Protein AF-A0A858WUU5-F1 (afdb_monomer_lite)

Foldseek 3Di:
DVVVVVVVVVVVVVVPPPDQDKDWFWQWQDDDLVSCVVRQCVRQPPQGFPSDKDDDPDRGTMTTTGRDDPPVVVCVVCVQAHWGKFKDWFDPDLVSCVVVQCVSLPQWGFPSDKAGDPDTMIITTTTHRDDPPPDDD

pLDDT: mean 72.55, std 14.61, range [36.72, 94.81]

Sequence (137 aa):
MLMRAVILVLAMLALYTLPARAEWRPAGQVWNDAQARHTCPQVCGRVGWQGSWKLVEAGHSSVCLCKGRRHDNWLAANPRGPRICIETDPIRSRLEAQMICPGACGAGTWDGSWHRMGRDRATCGCSWRYPREFHPI

Secondary structure (DSSP, 8-state):
-HHHHHHHHHHHHHHH-----EEEEEEE---SHHHHHHHHHHHHGGG-EEEEEEESSTTT-EEEEEEPP-THHHHHH-TT--EEEEEESPP-SHHHHHHHHHHHTTTSEEEEEEEEETTTEEEEEEE-PPPTT----

Structure (mmCIF, N/CA/C/O backbone):
data_AF-A0A858WUU5-F1
#
_entry.id   AF-A0A858WUU5-F1
#
loop_
_atom_site.group_PDB
_atom_site.id
_atom_site.type_symbol
_atom_site.label_atom_id
_atom_site.label_alt_id
_atom_site.label_comp_id
_atom_site.label_asym_id
_atom_site.label_entity_id
_atom_site.label_seq_id
_atom_site.pdbx_PDB_ins_code
_atom_site.Cartn_x
_atom_site.Cart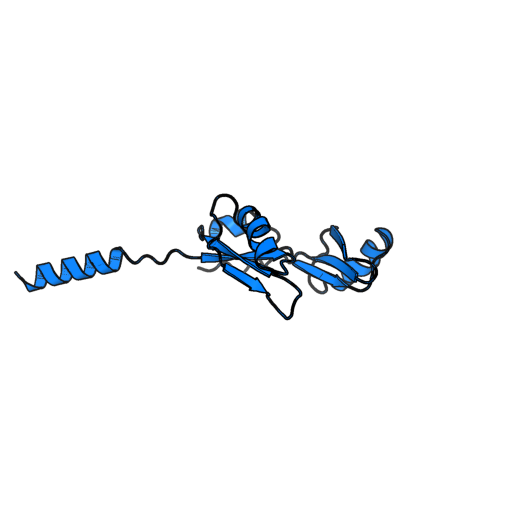n_y
_atom_site.Cartn_z
_atom_site.occupancy
_atom_site.B_iso_or_equiv
_atom_site.auth_seq_id
_atom_site.auth_comp_id
_atom_site.auth_asym_id
_atom_site.auth_atom_id
_atom_site.pdbx_PDB_model_num
ATOM 1 N N . MET A 1 1 ? -43.045 5.758 39.275 1.00 63.31 1 MET A N 1
ATOM 2 C CA . MET A 1 1 ? -41.713 5.159 39.540 1.00 63.31 1 MET A CA 1
ATOM 3 C C . MET A 1 1 ? -41.241 4.246 38.405 1.00 63.31 1 MET A C 1
ATOM 5 O O . MET A 1 1 ? -40.087 4.370 38.018 1.00 63.31 1 MET A O 1
ATOM 9 N N . LEU A 1 2 ? -42.122 3.436 37.797 1.00 67.19 2 LEU A N 1
ATOM 10 C CA . LEU A 1 2 ? -41.791 2.547 36.667 1.00 67.19 2 LEU A CA 1
ATOM 11 C C . LEU A 1 2 ? -41.132 3.251 35.460 1.00 67.19 2 LEU A C 1
ATOM 13 O O . LEU A 1 2 ? -40.092 2.812 34.984 1.00 67.19 2 LEU A O 1
ATOM 17 N N . MET A 1 3 ? -41.681 4.384 35.005 1.00 68.25 3 MET A N 1
ATOM 18 C CA . MET A 1 3 ? -41.154 5.114 33.836 1.00 68.25 3 MET A CA 1
ATOM 19 C C . MET A 1 3 ? -39.712 5.619 34.016 1.00 68.25 3 MET A C 1
ATOM 21 O O . MET A 1 3 ? -38.950 5.635 33.056 1.00 68.25 3 MET A O 1
ATOM 25 N N . ARG A 1 4 ? -39.302 5.979 35.242 1.00 75.56 4 ARG A N 1
ATOM 26 C CA . ARG A 1 4 ? -37.921 6.415 35.523 1.00 75.56 4 ARG A CA 1
ATOM 27 C C . ARG A 1 4 ? -36.925 5.256 35.432 1.00 75.56 4 ARG A C 1
ATOM 29 O O . ARG A 1 4 ? -35.830 5.447 34.919 1.00 75.56 4 ARG A O 1
ATOM 36 N N . ALA A 1 5 ? -37.316 4.063 35.879 1.00 76.06 5 ALA A N 1
ATOM 37 C CA . ALA A 1 5 ? -36.482 2.868 35.779 1.00 76.06 5 ALA A CA 1
ATOM 38 C C . ALA A 1 5 ? -36.300 2.421 34.318 1.00 76.06 5 ALA A C 1
ATOM 40 O O . ALA A 1 5 ? -35.188 2.095 33.915 1.00 76.06 5 ALA A O 1
ATOM 41 N N . VAL A 1 6 ? -37.359 2.491 33.502 1.00 82.44 6 VAL A N 1
ATOM 42 C CA . VAL A 1 6 ? -37.297 2.151 32.068 1.00 82.44 6 VAL A CA 1
ATOM 43 C C . VAL A 1 6 ? -36.346 3.082 31.310 1.00 82.44 6 VAL A C 1
ATOM 45 O O . VAL A 1 6 ? -35.517 2.610 30.537 1.00 82.44 6 VAL A O 1
ATOM 48 N N . ILE A 1 7 ? -36.404 4.392 31.571 1.00 84.31 7 ILE A N 1
ATOM 49 C CA . ILE A 1 7 ? -35.509 5.370 30.930 1.00 84.31 7 ILE A CA 1
ATOM 50 C C . ILE A 1 7 ? -34.042 5.114 31.306 1.00 84.31 7 ILE A C 1
ATOM 52 O O . ILE A 1 7 ? -33.174 5.168 30.440 1.00 84.31 7 ILE A O 1
ATOM 56 N N . LEU A 1 8 ? -33.759 4.781 32.570 1.00 84.38 8 LEU A N 1
ATOM 57 C CA . LEU A 1 8 ? -32.397 4.472 33.020 1.00 84.38 8 LEU A CA 1
ATOM 58 C C . LEU A 1 8 ? -31.853 3.182 32.392 1.00 84.38 8 LEU A C 1
ATOM 60 O O . LEU A 1 8 ? -30.689 3.143 31.997 1.00 84.38 8 LEU A O 1
ATOM 64 N N . VAL A 1 9 ? -32.688 2.150 32.244 1.00 86.12 9 VAL A N 1
ATOM 65 C CA . VAL A 1 9 ? -32.301 0.891 31.585 1.00 86.12 9 VAL A CA 1
ATOM 66 C C . VAL A 1 9 ? -32.025 1.108 30.095 1.00 86.12 9 VAL A C 1
ATOM 68 O O . VAL A 1 9 ? -31.012 0.627 29.590 1.00 86.12 9 VAL A O 1
ATOM 71 N N . LEU A 1 10 ? -32.866 1.881 29.400 1.00 82.31 10 LEU A N 1
ATOM 72 C CA . LEU A 1 10 ? -32.662 2.212 27.985 1.00 82.31 10 LEU A CA 1
ATOM 73 C C . LEU A 1 10 ? -31.414 3.079 27.764 1.00 82.31 10 LEU A C 1
ATOM 75 O O . LEU A 1 10 ? -30.654 2.828 26.831 1.00 82.31 10 LEU A O 1
ATOM 79 N N . ALA A 1 11 ? -31.161 4.054 28.642 1.00 80.44 11 ALA A N 1
ATOM 80 C CA . ALA A 1 11 ? -29.957 4.879 28.584 1.00 80.44 11 ALA A CA 1
ATOM 81 C C . ALA A 1 11 ? -28.687 4.046 28.812 1.00 80.44 11 ALA A C 1
ATOM 83 O O . ALA A 1 11 ? -27.722 4.184 28.063 1.00 80.44 11 ALA A O 1
ATOM 84 N N . MET A 1 12 ? -28.699 3.139 29.796 1.00 79.25 12 MET A N 1
ATOM 85 C CA . MET A 1 12 ? -27.581 2.227 30.040 1.00 79.25 12 MET A CA 1
ATOM 86 C C . MET A 1 12 ? -27.341 1.298 28.849 1.00 79.25 12 MET A C 1
ATOM 88 O O . MET A 1 12 ? -26.204 1.188 28.410 1.00 79.25 12 MET A O 1
ATOM 92 N N . LEU A 1 13 ? -28.384 0.701 28.263 1.00 73.88 13 LEU A N 1
ATOM 93 C CA . LEU A 1 13 ? -28.255 -0.142 27.066 1.00 73.88 13 LEU A CA 1
ATOM 94 C C . LEU A 1 13 ? -27.650 0.615 25.869 1.00 73.88 13 LEU A C 1
ATOM 96 O O . LEU A 1 13 ? -26.804 0.060 25.171 1.00 73.88 13 LEU A O 1
ATOM 100 N N . ALA A 1 1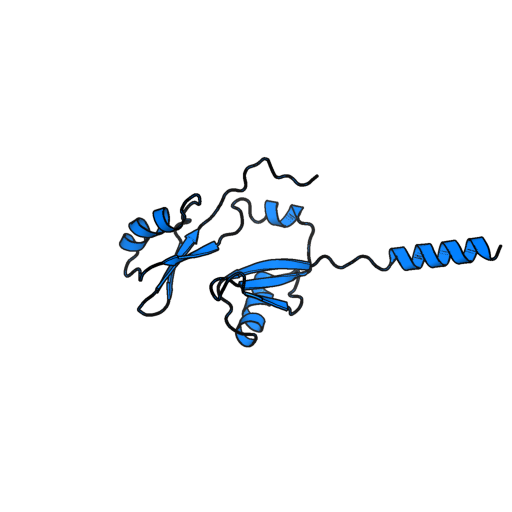4 ? -28.009 1.887 25.672 1.00 68.50 14 ALA A N 1
ATOM 101 C CA . ALA A 1 14 ? -27.443 2.728 24.613 1.00 68.50 14 ALA A CA 1
ATOM 102 C C . ALA A 1 14 ? -25.961 3.099 24.844 1.00 68.50 14 ALA A C 1
ATOM 104 O O . ALA A 1 14 ? -25.217 3.303 23.886 1.00 68.50 14 ALA A O 1
ATOM 105 N N . LEU A 1 15 ? -25.508 3.151 26.102 1.00 62.28 15 LEU A N 1
ATOM 106 C CA . LEU A 1 15 ? -24.109 3.418 26.469 1.00 62.28 15 LEU A CA 1
ATOM 107 C C . LEU A 1 15 ? -23.174 2.217 26.222 1.00 62.28 15 LEU A C 1
ATOM 109 O O . LEU A 1 15 ? -21.966 2.414 26.085 1.00 62.28 15 LEU A O 1
ATOM 113 N N . TYR A 1 16 ? -23.701 0.991 26.119 1.00 61.88 16 TYR A N 1
ATOM 114 C CA . TYR A 1 16 ? -22.893 -0.215 25.874 1.00 61.88 16 TYR A CA 1
ATOM 115 C C . TYR A 1 16 ? -22.586 -0.477 24.395 1.00 61.88 16 TYR A C 1
ATOM 117 O O . TYR A 1 16 ? -21.670 -1.240 24.087 1.00 61.88 16 TYR A O 1
ATOM 125 N N . THR A 1 17 ? -23.290 0.161 23.459 1.00 55.31 17 THR A N 1
ATOM 126 C CA . THR A 1 17 ? -23.087 -0.051 22.018 1.00 55.31 17 THR A CA 1
ATOM 127 C C . THR A 1 17 ? -22.147 0.990 21.417 1.00 55.31 17 THR A C 1
ATOM 129 O O . THR A 1 17 ? -22.479 1.641 20.428 1.00 55.31 17 THR A O 1
ATOM 132 N N . LEU A 1 18 ? -20.962 1.176 22.003 1.00 58.84 18 LEU A N 1
ATOM 133 C CA . LEU A 1 18 ? -19.908 1.946 21.343 1.00 58.84 18 LEU A CA 1
ATOM 134 C C . LEU A 1 18 ? -19.382 1.112 20.165 1.00 58.84 18 LEU A C 1
ATOM 136 O O . LEU A 1 18 ? -18.792 0.052 20.395 1.00 58.84 18 LEU A O 1
ATOM 140 N N . PRO A 1 19 ? -19.572 1.542 18.903 1.00 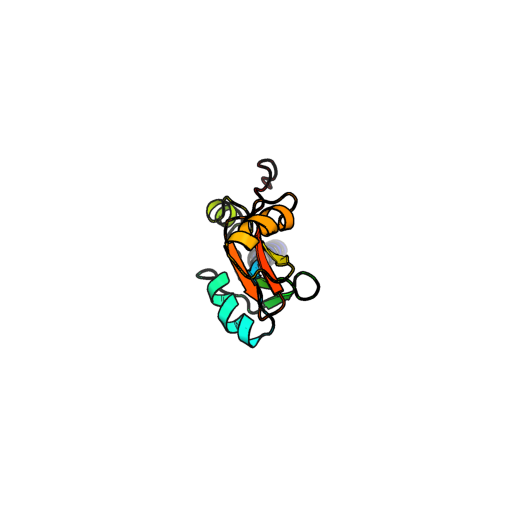55.91 19 PRO A N 1
ATOM 141 C CA . PRO A 1 19 ? -19.046 0.793 17.779 1.00 55.91 19 PRO A CA 1
ATOM 142 C C . PRO A 1 19 ? -17.521 0.815 17.867 1.00 55.91 19 PRO A C 1
ATOM 144 O O . PRO A 1 19 ? -16.897 1.881 17.896 1.00 55.91 19 PRO A O 1
ATOM 147 N N . ALA A 1 20 ? -16.908 -0.368 17.904 1.00 60.97 20 ALA A N 1
ATOM 148 C CA . ALA A 1 20 ? -15.475 -0.498 17.712 1.00 60.97 20 ALA A CA 1
ATOM 149 C C . ALA A 1 20 ? -15.144 0.081 16.332 1.00 60.97 20 ALA A C 1
ATOM 151 O O . ALA A 1 20 ? -15.440 -0.525 15.303 1.00 60.97 20 ALA A O 1
ATOM 152 N N . ARG A 1 21 ? -14.574 1.290 16.306 1.00 66.19 21 ARG A N 1
ATOM 153 C CA . ARG A 1 21 ? -14.164 1.928 15.056 1.00 66.19 21 ARG A CA 1
ATOM 154 C C . ARG A 1 21 ? -13.113 1.033 14.423 1.00 66.19 21 ARG A C 1
ATOM 156 O O . ARG A 1 21 ? -12.140 0.685 15.079 1.00 66.19 21 ARG A O 1
ATOM 163 N N . ALA A 1 22 ? -13.333 0.617 13.188 1.00 73.44 22 ALA A N 1
ATOM 164 C CA . ALA A 1 22 ? -12.371 -0.145 12.414 1.00 73.44 22 ALA A CA 1
ATOM 165 C C . ALA A 1 22 ? -11.840 0.751 11.294 1.00 73.44 22 ALA A C 1
ATOM 167 O O . ALA A 1 22 ? -12.575 1.578 10.756 1.00 73.44 22 ALA A O 1
ATOM 168 N N . GLU A 1 23 ? -10.555 0.624 10.984 1.00 79.88 23 GLU A N 1
ATOM 169 C CA . GLU A 1 23 ? -9.861 1.496 10.038 1.00 79.88 23 GLU A CA 1
ATOM 170 C C . GLU A 1 23 ? -9.231 0.656 8.928 1.00 79.88 23 GLU A C 1
ATOM 172 O O . GLU A 1 23 ? -8.538 -0.326 9.202 1.00 79.88 23 GLU A O 1
ATOM 177 N N . TRP A 1 24 ? -9.455 1.052 7.675 1.00 79.56 24 TRP A N 1
ATOM 178 C CA . TRP A 1 24 ? -8.791 0.450 6.524 1.00 79.56 24 TRP A CA 1
ATOM 179 C C . TRP A 1 24 ? -7.369 0.991 6.409 1.00 79.56 24 TRP A C 1
ATOM 181 O O . TRP A 1 24 ? -7.173 2.185 6.200 1.00 79.56 24 TRP A O 1
ATOM 191 N N . ARG A 1 25 ? -6.376 0.108 6.525 1.00 79.94 25 ARG A N 1
ATOM 192 C CA . ARG A 1 25 ? -4.960 0.455 6.378 1.00 79.94 25 ARG A CA 1
ATOM 193 C C . ARG A 1 25 ? -4.383 -0.130 5.097 1.00 79.94 25 ARG A C 1
ATOM 195 O O . ARG A 1 25 ? -4.618 -1.313 4.847 1.00 79.94 25 ARG A O 1
ATOM 202 N N . PRO A 1 26 ? -3.611 0.645 4.318 1.00 76.19 26 PRO A N 1
ATOM 203 C CA . PRO A 1 26 ? -2.896 0.128 3.158 1.00 76.19 26 PRO A CA 1
ATOM 204 C C . PRO A 1 26 ? -2.017 -1.062 3.548 1.00 76.19 26 PRO A C 1
ATOM 206 O O . PRO A 1 26 ? -1.240 -0.986 4.498 1.00 76.19 26 PRO A O 1
ATOM 209 N N . ALA A 1 27 ? -2.162 -2.158 2.815 1.00 74.75 27 ALA A N 1
ATOM 210 C CA . ALA A 1 27 ? -1.457 -3.416 3.036 1.00 74.75 27 ALA A CA 1
ATOM 211 C C . ALA A 1 27 ? -0.467 -3.744 1.912 1.00 74.75 27 ALA A C 1
ATOM 213 O O . ALA A 1 27 ? 0.185 -4.785 1.942 1.00 74.75 27 ALA A O 1
ATOM 214 N N . GLY A 1 28 ? -0.370 -2.867 0.909 1.00 72.69 28 GLY A N 1
ATOM 215 C CA . GLY A 1 28 ? 0.332 -3.166 -0.330 1.00 72.69 28 GLY A CA 1
ATOM 216 C C . GLY A 1 28 ? -0.414 -4.234 -1.122 1.00 72.69 28 GLY A C 1
ATOM 217 O O . GLY A 1 28 ? -1.641 -4.222 -1.185 1.00 72.69 28 GLY A O 1
ATOM 218 N N . GLN A 1 29 ? 0.323 -5.144 -1.743 1.00 71.19 29 GLN A N 1
ATOM 219 C CA . GLN A 1 29 ? -0.247 -6.190 -2.582 1.00 71.19 29 GLN A CA 1
ATOM 220 C C . GLN A 1 29 ? -0.614 -7.408 -1.753 1.00 71.19 29 GLN A C 1
ATOM 222 O O . GLN A 1 29 ? 0.262 -8.143 -1.300 1.00 71.19 29 GLN A O 1
ATOM 227 N N . VAL A 1 30 ? -1.911 -7.628 -1.587 1.00 77.06 30 VAL A N 1
ATOM 228 C CA . VAL A 1 30 ? -2.468 -8.852 -1.025 1.00 77.06 30 VAL A CA 1
ATOM 229 C C . VAL A 1 30 ? -3.392 -9.445 -2.080 1.00 77.06 30 VAL A C 1
ATOM 231 O O . VAL A 1 30 ? -4.340 -8.809 -2.519 1.00 77.06 30 VAL A O 1
ATOM 234 N N . TRP A 1 31 ? -3.094 -10.658 -2.532 1.00 74.94 31 TRP A N 1
ATOM 235 C CA . TRP A 1 31 ? -3.799 -11.257 -3.671 1.00 74.94 31 TRP A CA 1
ATOM 236 C C . TRP A 1 31 ? -4.829 -12.303 -3.259 1.00 74.94 31 TRP A C 1
ATOM 238 O O . TRP A 1 31 ? -5.689 -12.680 -4.050 1.00 74.94 31 TRP A O 1
ATOM 248 N N . ASN A 1 32 ? -4.726 -12.809 -2.030 1.00 71.25 32 ASN A N 1
ATOM 249 C CA . ASN A 1 32 ? -5.575 -13.873 -1.515 1.00 71.25 32 ASN A CA 1
ATOM 250 C C . ASN A 1 32 ? -5.620 -13.871 0.021 1.00 71.25 32 ASN A C 1
ATOM 252 O O . ASN A 1 32 ? -4.789 -13.258 0.697 1.00 71.25 32 ASN A O 1
ATOM 256 N N . ASP A 1 33 ? -6.567 -14.633 0.571 1.00 77.88 33 ASP A N 1
ATOM 257 C CA . ASP A 1 33 ? -6.783 -14.744 2.017 1.00 77.88 33 ASP A CA 1
ATOM 258 C C . ASP A 1 33 ? -5.587 -15.324 2.774 1.00 77.88 33 ASP A C 1
ATOM 260 O O . ASP A 1 33 ? -5.346 -14.969 3.928 1.00 77.88 33 ASP A O 1
ATOM 264 N N . ALA A 1 34 ? -4.834 -16.240 2.158 1.00 72.75 34 ALA A N 1
ATOM 265 C CA . ALA A 1 34 ? -3.671 -16.844 2.800 1.00 72.75 34 ALA A CA 1
ATOM 266 C C . ALA A 1 34 ? -2.573 -15.798 3.040 1.00 72.75 34 ALA A C 1
ATOM 268 O O . ALA A 1 34 ? -2.022 -15.722 4.137 1.00 72.75 34 ALA A O 1
ATOM 269 N N . GLN A 1 35 ? -2.327 -14.939 2.053 1.00 76.31 35 GLN A N 1
ATOM 270 C CA . GLN A 1 35 ? -1.414 -13.814 2.177 1.00 76.31 35 GLN A CA 1
ATOM 271 C C . GLN A 1 35 ? -1.952 -12.765 3.157 1.00 76.31 35 GLN A C 1
ATOM 273 O O . GLN A 1 35 ? -1.205 -12.299 4.015 1.00 76.31 35 GLN A O 1
ATOM 278 N N . ALA A 1 36 ? -3.251 -12.450 3.109 1.00 82.19 36 ALA A N 1
ATOM 279 C CA . ALA A 1 36 ? -3.878 -11.509 4.039 1.00 82.19 36 ALA A CA 1
ATOM 280 C C . ALA A 1 36 ? -3.688 -11.933 5.502 1.00 82.19 36 ALA A C 1
ATOM 282 O O . ALA A 1 36 ? -3.334 -11.111 6.347 1.00 82.19 36 ALA A O 1
ATOM 283 N N . ARG A 1 37 ? -3.839 -13.233 5.791 1.00 85.81 37 ARG A N 1
ATOM 284 C CA . ARG A 1 37 ? -3.621 -13.809 7.127 1.00 85.81 37 ARG A CA 1
ATOM 285 C C . ARG A 1 37 ? -2.199 -13.624 7.649 1.00 85.81 37 ARG A C 1
ATOM 287 O O . ARG A 1 37 ? -2.019 -13.558 8.859 1.00 85.81 37 ARG A O 1
ATOM 294 N N . HIS A 1 38 ? -1.209 -13.527 6.767 1.00 80.00 38 HIS A N 1
ATOM 295 C CA . HIS A 1 38 ? 0.180 -13.291 7.151 1.00 80.00 38 HIS A CA 1
ATOM 296 C C . HIS A 1 38 ? 0.514 -11.791 7.223 1.00 80.00 38 HIS A C 1
ATOM 298 O O . HIS A 1 38 ? 1.107 -11.328 8.196 1.00 80.00 38 HIS A O 1
ATOM 304 N N . THR A 1 39 ? 0.080 -11.014 6.228 1.00 79.81 39 THR A N 1
ATOM 305 C CA . THR A 1 39 ? 0.422 -9.592 6.072 1.00 79.81 39 THR A CA 1
ATOM 306 C C . THR A 1 39 ? -0.397 -8.679 6.986 1.00 79.81 39 THR A C 1
ATOM 308 O O . THR A 1 39 ? 0.157 -7.799 7.647 1.00 79.81 39 THR A O 1
ATOM 311 N N . CYS A 1 40 ? -1.716 -8.871 7.075 1.00 81.50 40 CYS A N 1
ATOM 312 C CA . CYS A 1 40 ? -2.593 -7.955 7.805 1.00 81.50 40 CYS A CA 1
ATOM 313 C C . CYS A 1 40 ? -2.314 -7.867 9.316 1.00 81.50 40 CYS A C 1
ATOM 315 O O . CYS A 1 40 ? -2.388 -6.759 9.854 1.00 81.50 40 CYS A O 1
ATOM 317 N N . PRO A 1 41 ? -1.937 -8.949 10.028 1.00 89.56 41 PRO A N 1
ATOM 318 C CA . PRO A 1 41 ? -1.503 -8.836 11.420 1.00 89.56 41 PRO A CA 1
ATOM 319 C C . PRO A 1 41 ? -0.282 -7.929 11.602 1.00 89.56 41 PRO A C 1
ATOM 321 O O . PRO A 1 41 ? -0.218 -7.189 12.580 1.00 89.56 41 PRO A O 1
ATOM 324 N N . GLN A 1 42 ? 0.656 -7.931 10.651 1.00 85.75 42 GLN A N 1
ATOM 325 C CA . GLN A 1 42 ? 1.835 -7.064 10.695 1.00 85.75 42 GLN A CA 1
ATOM 326 C C . GLN A 1 42 ? 1.467 -5.603 10.403 1.00 85.75 42 GLN A C 1
ATOM 328 O O . GLN A 1 42 ? 1.900 -4.710 11.129 1.00 85.75 42 GLN A O 1
ATOM 333 N N . VAL A 1 43 ? 0.598 -5.365 9.414 1.00 82.94 43 VAL A N 1
ATOM 334 C CA . VAL A 1 43 ? 0.070 -4.027 9.069 1.00 82.94 43 VAL A CA 1
ATOM 335 C C . VAL A 1 43 ? -0.705 -3.409 10.239 1.00 82.94 43 VAL A C 1
ATOM 337 O O . VAL A 1 43 ? -0.560 -2.224 10.550 1.00 82.94 43 VAL A O 1
ATOM 340 N N . CYS A 1 44 ? -1.527 -4.209 10.918 1.00 82.50 44 CYS A N 1
ATOM 341 C CA . CYS A 1 44 ? -2.297 -3.757 12.072 1.00 82.50 44 CYS A CA 1
ATOM 342 C C . CYS A 1 44 ? -1.472 -3.735 13.371 1.00 82.50 44 CYS A C 1
ATOM 344 O O . CYS A 1 44 ? -1.839 -3.048 14.325 1.00 82.50 44 CYS A O 1
ATOM 346 N N . GLY A 1 45 ? -0.354 -4.459 13.443 1.00 85.12 45 GLY A N 1
ATOM 347 C CA . GLY A 1 45 ? 0.514 -4.520 14.615 1.00 85.12 45 GLY A CA 1
ATOM 348 C C . GLY A 1 45 ? -0.268 -4.719 15.919 1.00 85.12 45 GLY A C 1
ATOM 349 O O . GLY A 1 45 ? -1.165 -5.554 16.019 1.00 85.12 45 GLY A O 1
ATOM 350 N N . ARG A 1 46 ? 0.021 -3.884 16.923 1.00 79.56 46 ARG A N 1
ATOM 351 C CA . ARG A 1 46 ? -0.594 -3.978 18.260 1.00 79.56 46 ARG A CA 1
ATOM 352 C C . ARG A 1 46 ? -2.098 -3.688 18.304 1.00 79.56 46 ARG A C 1
ATOM 354 O O . ARG A 1 46 ? -2.718 -4.014 19.308 1.00 79.56 46 ARG A O 1
ATOM 361 N N . VAL A 1 47 ? -2.681 -3.035 17.290 1.00 80.56 47 VAL A N 1
ATOM 362 C CA . VAL A 1 47 ? -4.142 -2.818 17.285 1.00 80.56 47 VAL A CA 1
ATOM 363 C C . VAL A 1 47 ? -4.901 -4.067 16.863 1.00 80.56 47 VAL A C 1
ATOM 365 O O . VAL A 1 47 ? -6.042 -4.252 17.266 1.00 80.56 47 VAL A O 1
ATOM 368 N N . GLY A 1 48 ? -4.245 -4.966 16.134 1.00 85.25 48 GLY A N 1
ATOM 369 C CA . GLY A 1 48 ? -4.840 -6.211 15.684 1.00 85.25 48 GLY A CA 1
ATOM 370 C C . GLY A 1 48 ? -5.679 -6.046 14.420 1.00 85.25 48 GLY A C 1
ATOM 371 O O . GLY A 1 48 ? -6.298 -5.011 14.156 1.00 85.25 48 GLY A O 1
ATOM 372 N N . TRP A 1 49 ? -5.660 -7.103 13.621 1.00 88.12 49 TRP A N 1
ATOM 373 C CA . TRP A 1 49 ? -6.453 -7.242 12.411 1.00 88.12 49 TRP A CA 1
ATOM 374 C C . TRP A 1 49 ? -7.849 -7.772 12.753 1.00 88.12 49 TRP A C 1
ATOM 376 O O . TRP A 1 49 ? -7.986 -8.646 13.605 1.00 88.12 49 TRP A O 1
ATOM 386 N N . GLN A 1 50 ? -8.881 -7.240 12.096 1.00 86.50 50 GLN A N 1
ATOM 387 C CA . GLN A 1 50 ? -10.280 -7.655 12.272 1.00 86.50 50 GLN A CA 1
ATOM 388 C C . GLN A 1 50 ? -10.681 -8.825 11.357 1.00 86.50 50 GLN A C 1
ATOM 390 O O . GLN A 1 50 ? -11.845 -9.202 11.317 1.00 86.50 50 GLN A O 1
ATOM 395 N N . GLY A 1 51 ? -9.742 -9.387 10.589 1.00 83.50 51 GLY A N 1
ATOM 396 C CA . GLY A 1 51 ? -10.003 -10.523 9.696 1.00 83.50 51 GLY A CA 1
ATOM 397 C C . GLY A 1 51 ? -10.507 -10.138 8.303 1.00 83.50 51 GLY A C 1
ATOM 398 O O . GLY A 1 51 ? -10.579 -10.992 7.428 1.00 83.50 51 GLY A O 1
ATOM 399 N N . SER A 1 52 ? -10.819 -8.862 8.061 1.00 83.62 52 SER A N 1
ATOM 400 C CA . SER A 1 52 ? -11.245 -8.378 6.743 1.00 83.62 52 SER A CA 1
ATOM 401 C C . SER A 1 52 ? -10.102 -7.710 5.987 1.00 83.62 52 SER A C 1
ATOM 403 O O . SER A 1 52 ? -9.312 -6.952 6.557 1.00 83.62 52 SER A O 1
ATOM 405 N N . TRP A 1 53 ? -10.036 -7.958 4.687 1.00 85.62 53 TRP A N 1
ATOM 406 C CA . TRP A 1 53 ? -9.183 -7.249 3.743 1.00 85.62 53 TRP A CA 1
ATOM 407 C C . TRP A 1 53 ? -9.958 -7.069 2.434 1.00 85.62 53 TRP A C 1
ATOM 409 O O . TRP A 1 53 ? -10.954 -7.757 2.209 1.00 85.62 53 TRP A O 1
ATOM 419 N N . LYS A 1 54 ? -9.555 -6.120 1.593 1.00 77.31 54 LYS A N 1
ATOM 420 C CA . LYS A 1 54 ? -10.128 -5.965 0.250 1.00 77.31 54 LYS A CA 1
ATOM 421 C C . LYS A 1 54 ? -9.134 -5.334 -0.706 1.00 77.31 54 LYS A C 1
ATOM 423 O O . LYS A 1 54 ? -8.235 -4.611 -0.274 1.00 77.31 54 LYS A O 1
ATOM 428 N N . LEU A 1 55 ? -9.361 -5.555 -1.993 1.00 77.25 55 LEU A N 1
ATOM 429 C CA . LEU A 1 55 ? -8.709 -4.814 -3.063 1.00 77.25 55 LEU A CA 1
ATOM 430 C C . LEU A 1 55 ? -9.350 -3.424 -3.187 1.00 77.25 55 LEU A C 1
ATOM 432 O O . LEU A 1 55 ? -10.573 -3.285 -3.128 1.00 77.25 55 LEU A O 1
ATOM 436 N N . VAL A 1 56 ? -8.522 -2.394 -3.322 1.00 65.31 56 VAL A N 1
ATOM 437 C CA . VAL A 1 56 ? -8.924 -1.019 -3.624 1.00 65.31 56 VAL A CA 1
ATOM 438 C C . VAL A 1 56 ? -8.490 -0.772 -5.061 1.00 65.31 56 VAL A C 1
ATOM 440 O O . VAL A 1 56 ? -7.299 -0.656 -5.339 1.00 65.31 56 VAL A O 1
ATOM 443 N N . GLU A 1 57 ? -9.484 -0.794 -5.949 1.00 51.88 57 GLU A N 1
ATOM 444 C CA . GLU A 1 57 ? -9.369 -0.804 -7.414 1.00 51.88 57 GLU A CA 1
ATOM 445 C C . GLU A 1 57 ? -8.728 -2.062 -8.009 1.00 51.88 57 GLU A C 1
ATOM 447 O O . GLU A 1 57 ? -7.954 -2.760 -7.358 1.00 51.88 57 GLU A O 1
ATOM 452 N N . ALA A 1 58 ? -9.157 -2.378 -9.236 1.00 42.66 58 ALA A N 1
ATOM 453 C CA . ALA A 1 58 ? -9.117 -3.678 -9.906 1.00 42.66 58 ALA A CA 1
ATOM 454 C C . ALA A 1 58 ? -7.753 -4.396 -9.869 1.00 42.66 58 ALA A C 1
ATOM 456 O O . ALA A 1 58 ? -7.061 -4.467 -10.873 1.00 42.66 58 ALA A O 1
ATOM 457 N N . GLY A 1 59 ? -7.393 -4.961 -8.715 1.00 47.19 59 GLY A N 1
ATOM 458 C CA . GLY A 1 59 ? -6.205 -5.784 -8.531 1.00 47.19 59 GLY A CA 1
ATOM 459 C C . GLY A 1 59 ? -4.898 -5.047 -8.229 1.00 47.19 59 GLY A C 1
ATOM 460 O O . GLY A 1 59 ? -3.871 -5.661 -8.425 1.00 47.19 59 GLY A O 1
ATOM 461 N N . HIS A 1 60 ? -4.862 -3.790 -7.766 1.00 53.62 60 HIS A N 1
ATOM 462 C CA . HIS A 1 60 ? -3.571 -3.056 -7.706 1.00 53.62 60 HIS A CA 1
ATOM 463 C C . HIS A 1 60 ? -3.151 -2.545 -6.321 1.00 53.62 60 HIS A C 1
ATOM 465 O O . HIS A 1 60 ? -1.991 -2.201 -6.101 1.00 53.62 60 HIS A O 1
ATOM 471 N N . SER A 1 61 ? -4.048 -2.546 -5.336 1.00 64.44 61 SER A N 1
ATOM 472 C CA . SER A 1 61 ? -3.682 -2.288 -3.942 1.00 64.44 61 SER A CA 1
ATOM 473 C C . SER A 1 61 ? -4.674 -2.951 -2.998 1.00 64.44 61 SER A C 1
ATOM 475 O O . SER A 1 61 ? -5.836 -3.151 -3.342 1.00 64.44 61 SER A O 1
ATOM 477 N N . SER A 1 62 ? -4.227 -3.352 -1.813 1.00 78.44 62 SER A N 1
ATOM 478 C CA . SER A 1 62 ? -5.077 -3.964 -0.796 1.00 78.44 62 SER A CA 1
ATOM 479 C C . SER A 1 62 ? -5.093 -3.141 0.472 1.00 78.44 62 SER A C 1
ATOM 481 O O . SER A 1 62 ? -4.109 -2.496 0.836 1.00 78.44 62 SER A O 1
ATOM 483 N N . VAL A 1 63 ? -6.210 -3.211 1.182 1.00 82.00 63 VAL A N 1
ATOM 484 C CA . VAL A 1 63 ? -6.350 -2.650 2.521 1.00 82.00 63 VAL A CA 1
ATOM 485 C C . VAL A 1 63 ? -6.741 -3.737 3.510 1.00 82.00 63 VAL A C 1
ATOM 487 O O . VAL A 1 63 ? -7.567 -4.596 3.207 1.00 82.00 63 VAL A O 1
ATOM 490 N N . CYS A 1 64 ? -6.167 -3.678 4.707 1.00 85.88 64 CYS A N 1
ATOM 491 C CA . CYS A 1 64 ? -6.527 -4.517 5.846 1.00 85.88 64 CYS A CA 1
ATOM 492 C C . CYS A 1 64 ? -7.405 -3.721 6.812 1.00 85.88 64 CYS A C 1
ATOM 494 O O . CYS A 1 64 ? -7.112 -2.564 7.111 1.00 85.88 64 CYS A O 1
ATOM 496 N N . LEU A 1 65 ? -8.460 -4.340 7.337 1.00 84.06 65 LEU A N 1
ATOM 497 C CA . LEU A 1 65 ? -9.302 -3.739 8.365 1.00 84.06 65 LEU A CA 1
ATOM 498 C C . LEU A 1 65 ? -8.666 -3.943 9.743 1.00 84.06 65 LEU A C 1
ATOM 500 O O . LEU A 1 65 ? -8.664 -5.051 10.280 1.00 84.06 65 LEU A O 1
ATOM 504 N N . CYS A 1 66 ? -8.127 -2.886 10.330 1.00 86.56 66 CYS A N 1
ATOM 505 C CA . CYS A 1 66 ? -7.518 -2.922 11.655 1.00 86.56 66 CYS A CA 1
ATOM 506 C C . CYS A 1 66 ? -8.494 -2.428 12.726 1.00 86.56 66 CYS A C 1
ATOM 508 O O . CYS A 1 66 ? -9.398 -1.638 12.438 1.00 86.56 66 CYS A O 1
ATOM 510 N N . LYS A 1 67 ? -8.300 -2.844 13.986 1.00 83.62 67 LYS A N 1
ATOM 511 C CA . LYS A 1 67 ? -9.009 -2.201 15.103 1.00 83.62 67 LYS A CA 1
ATOM 512 C C . LYS A 1 67 ? -8.558 -0.742 15.174 1.00 83.62 67 LYS A C 1
ATOM 514 O O . LYS A 1 67 ? -7.364 -0.451 15.184 1.00 83.62 67 LYS A O 1
ATOM 519 N N . GLY A 1 68 ? -9.498 0.186 15.182 1.00 65.69 68 GLY A N 1
ATOM 520 C CA . GLY A 1 68 ? -9.206 1.609 15.197 1.00 65.69 68 GLY A CA 1
ATOM 521 C C . GLY A 1 68 ? -8.600 2.019 16.532 1.00 65.69 68 GLY A C 1
ATOM 522 O O . GLY A 1 68 ? -9.169 1.779 17.596 1.00 65.69 68 GLY A O 1
ATOM 523 N N . ARG A 1 69 ? -7.451 2.693 16.467 1.00 55.44 69 ARG A N 1
ATOM 524 C CA . ARG A 1 69 ? -7.102 3.720 17.452 1.00 55.44 69 ARG A CA 1
ATOM 525 C C . ARG A 1 69 ? -7.510 5.070 16.870 1.00 55.44 69 ARG A C 1
ATOM 527 O O . ARG A 1 69 ? -7.669 5.181 15.659 1.00 55.44 69 ARG A O 1
ATOM 534 N N . ARG A 1 70 ? -7.759 6.055 17.736 1.00 48.09 70 ARG A N 1
ATOM 535 C CA . ARG A 1 70 ? -8.131 7.417 17.334 1.00 48.09 70 ARG A CA 1
ATOM 536 C C . ARG A 1 70 ? -7.218 7.896 16.178 1.00 48.09 70 ARG A C 1
ATOM 538 O O . ARG A 1 70 ? -6.024 7.593 16.153 1.00 48.09 70 ARG A O 1
ATOM 545 N N . HIS A 1 71 ? -7.824 8.546 15.182 1.00 48.47 71 HIS A N 1
ATOM 546 C CA . HIS A 1 71 ? -7.193 8.953 13.914 1.00 48.47 71 HIS A CA 1
ATOM 547 C C . HIS A 1 71 ? -6.029 9.948 14.131 1.00 48.47 71 HIS A C 1
ATOM 549 O O . HIS A 1 71 ? -5.079 9.990 13.350 1.00 48.47 71 HIS A O 1
ATOM 555 N N . ASP A 1 72 ? -6.064 10.685 15.244 1.00 49.94 72 ASP A N 1
ATOM 556 C CA . ASP A 1 72 ? -5.003 11.571 15.745 1.00 49.94 72 ASP A CA 1
ATOM 557 C C . ASP A 1 72 ? -3.620 10.888 15.824 1.00 49.94 72 ASP A C 1
ATOM 559 O O . ASP A 1 72 ? -2.595 11.494 15.510 1.00 49.94 72 ASP A O 1
ATOM 563 N N . ASN A 1 73 ? -3.579 9.599 16.160 1.00 52.34 73 ASN A N 1
ATOM 564 C CA . ASN A 1 73 ? -2.335 8.872 16.384 1.00 52.34 73 ASN A CA 1
ATOM 565 C C . ASN A 1 73 ? -1.707 8.318 15.087 1.00 52.34 73 ASN A C 1
ATOM 567 O O . ASN A 1 73 ? -0.512 8.030 15.053 1.00 52.34 73 ASN A O 1
ATOM 571 N N . TRP A 1 74 ? -2.476 8.176 13.999 1.00 43.62 74 TRP A N 1
ATOM 572 C CA . TRP A 1 74 ? -1.937 7.738 12.701 1.00 43.62 74 TRP A CA 1
ATOM 573 C C . TRP A 1 74 ? -1.287 8.892 11.931 1.00 43.62 74 TRP A C 1
ATOM 575 O O . TRP A 1 74 ? -0.208 8.707 11.375 1.00 43.62 74 TRP A O 1
ATOM 585 N N . LEU A 1 75 ? -1.869 10.095 11.971 1.00 47.72 75 LEU A N 1
ATOM 586 C CA . LEU A 1 75 ? -1.254 11.301 11.399 1.00 47.72 75 LEU A CA 1
ATOM 587 C C . LEU A 1 75 ? 0.060 11.661 12.114 1.00 47.72 75 LEU A C 1
ATOM 589 O O . LEU A 1 75 ? 1.035 12.026 11.458 1.00 47.72 75 LEU A O 1
ATOM 593 N N . ALA A 1 76 ? 0.122 11.474 13.440 1.00 51.44 76 ALA A N 1
ATOM 594 C CA . ALA A 1 76 ? 1.354 11.626 14.218 1.00 51.44 76 ALA A CA 1
ATOM 595 C C . ALA A 1 76 ? 2.407 10.548 13.886 1.00 51.44 76 ALA A C 1
ATOM 597 O O . ALA A 1 76 ? 3.597 10.849 13.794 1.00 51.44 76 ALA A O 1
ATOM 598 N N . ALA A 1 77 ? 1.984 9.296 13.673 1.00 51.25 77 ALA A N 1
ATOM 599 C CA . ALA A 1 77 ? 2.877 8.190 13.318 1.00 51.25 77 ALA A CA 1
ATOM 600 C C . ALA A 1 77 ? 3.291 8.174 11.832 1.00 51.25 77 ALA A C 1
ATOM 602 O O . ALA A 1 77 ? 4.284 7.533 11.485 1.00 51.25 77 ALA A O 1
ATOM 603 N N . ASN A 1 78 ? 2.553 8.856 10.952 1.00 47.19 78 ASN A N 1
ATOM 604 C CA . ASN A 1 78 ? 2.808 8.888 9.515 1.00 47.19 78 ASN A CA 1
ATOM 605 C C . ASN A 1 78 ? 2.657 10.307 8.919 1.00 47.19 78 ASN A C 1
ATOM 607 O O . ASN A 1 78 ? 1.753 10.567 8.119 1.00 47.19 78 ASN A O 1
ATOM 611 N N . PRO A 1 79 ? 3.581 11.233 9.240 1.00 53.19 79 PRO A N 1
ATOM 612 C CA . PRO A 1 79 ? 3.496 12.646 8.849 1.00 53.19 79 PRO A CA 1
ATOM 613 C C . PRO A 1 79 ? 3.667 12.899 7.339 1.00 53.19 79 PRO A C 1
ATOM 615 O O . PRO A 1 79 ? 3.580 14.039 6.886 1.00 53.19 79 PRO A O 1
ATOM 618 N N . ARG A 1 80 ? 3.947 11.854 6.546 1.00 51.56 80 ARG A N 1
ATOM 619 C CA . ARG A 1 80 ? 4.124 11.924 5.085 1.00 51.56 80 ARG A CA 1
ATOM 620 C C . ARG A 1 80 ? 2.905 11.431 4.295 1.00 51.56 80 ARG A C 1
ATOM 622 O O . ARG A 1 80 ? 2.991 11.374 3.074 1.00 51.56 80 ARG A O 1
ATOM 629 N N . GLY A 1 81 ? 1.804 11.094 4.972 1.00 55.84 81 GLY A N 1
ATOM 630 C CA . GLY A 1 81 ? 0.615 10.519 4.340 1.00 55.84 81 GLY A CA 1
ATOM 631 C C . GLY A 1 81 ? 0.793 9.047 3.940 1.00 55.84 81 GLY A C 1
ATOM 632 O O . GLY A 1 81 ? 1.857 8.459 4.165 1.00 55.84 81 GLY A O 1
ATOM 633 N N . PRO A 1 82 ? -0.252 8.391 3.407 1.00 56.56 82 PRO A N 1
ATOM 634 C CA . PRO A 1 82 ? -0.171 6.993 3.008 1.00 56.56 82 PRO A CA 1
ATOM 635 C C . PRO A 1 82 ? 0.834 6.859 1.857 1.00 56.56 82 PRO A C 1
ATOM 637 O O . PRO A 1 82 ? 0.770 7.595 0.874 1.00 56.56 82 PRO A O 1
ATOM 640 N N . ARG A 1 83 ? 1.780 5.924 1.992 1.00 60.50 83 ARG A N 1
ATOM 641 C CA . ARG A 1 83 ? 2.682 5.539 0.900 1.00 60.50 83 ARG A CA 1
ATOM 642 C C . ARG A 1 83 ? 1.927 4.561 0.007 1.00 60.50 83 ARG A C 1
ATOM 644 O O . ARG A 1 83 ? 1.410 3.567 0.518 1.00 60.50 83 ARG A O 1
ATOM 651 N N . ILE A 1 84 ? 1.838 4.846 -1.287 1.00 64.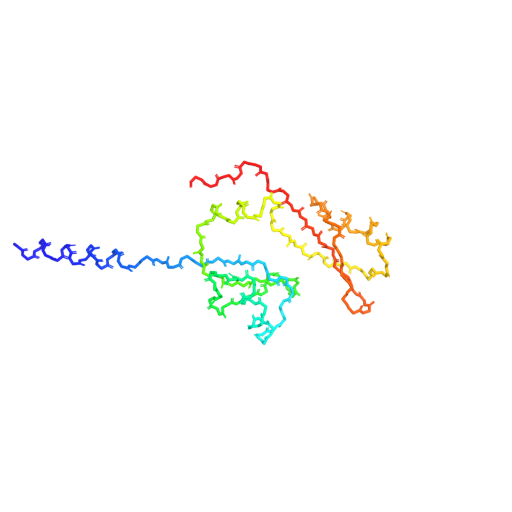44 84 ILE A N 1
ATOM 652 C CA . ILE A 1 84 ? 1.136 4.002 -2.263 1.00 64.44 84 ILE A CA 1
ATOM 653 C C . ILE A 1 84 ? 2.138 3.577 -3.327 1.00 64.44 84 ILE A C 1
ATOM 655 O O . ILE A 1 84 ? 2.926 4.390 -3.800 1.00 64.44 84 ILE A O 1
ATOM 659 N N . CYS A 1 85 ? 2.113 2.303 -3.694 1.00 72.69 85 CYS A N 1
ATOM 660 C CA . CYS A 1 85 ? 2.933 1.770 -4.771 1.00 72.69 85 CYS A CA 1
ATOM 661 C C . CYS A 1 85 ? 2.170 1.916 -6.094 1.00 72.69 85 CYS A C 1
ATOM 663 O O . CYS A 1 85 ? 1.093 1.341 -6.223 1.00 72.69 85 CYS A O 1
ATOM 665 N N . ILE A 1 86 ? 2.715 2.657 -7.056 1.00 71.50 86 ILE A N 1
ATOM 666 C CA . ILE A 1 86 ? 2.155 2.793 -8.409 1.00 71.50 86 ILE A CA 1
ATOM 667 C C . ILE A 1 86 ? 2.847 1.791 -9.332 1.00 71.50 86 ILE A C 1
ATOM 669 O O . ILE A 1 86 ? 4.077 1.743 -9.349 1.00 71.50 86 ILE A O 1
ATOM 673 N N . GLU A 1 87 ? 2.080 0.980 -10.065 1.00 72.50 87 GLU A N 1
ATOM 674 C CA . GLU A 1 87 ? 2.629 0.057 -11.068 1.00 72.50 87 GLU A CA 1
ATOM 675 C C . GLU A 1 87 ? 3.097 0.812 -12.317 1.00 72.50 87 GLU A C 1
ATOM 677 O O . GLU A 1 87 ? 2.455 1.762 -12.764 1.00 72.50 87 GLU A O 1
ATOM 682 N N . THR A 1 88 ? 4.217 0.373 -12.884 1.00 74.50 88 THR A N 1
ATOM 683 C CA . THR A 1 88 ? 4.797 0.917 -14.112 1.00 74.50 88 THR A CA 1
ATOM 684 C C . THR A 1 88 ? 5.248 -0.212 -15.029 1.00 74.50 88 THR A C 1
ATOM 686 O O . THR A 1 88 ? 5.360 -1.376 -14.619 1.00 74.50 88 THR A O 1
ATOM 689 N N . ASP A 1 89 ? 5.612 0.171 -16.250 1.00 82.81 89 ASP A N 1
ATOM 690 C CA . ASP A 1 89 ? 6.421 -0.644 -17.151 1.00 82.81 89 ASP A CA 1
ATOM 691 C C . ASP A 1 89 ? 7.676 -1.207 -16.452 1.00 82.81 89 ASP A C 1
ATOM 693 O O . ASP A 1 89 ? 8.118 -0.672 -15.422 1.00 82.81 89 ASP A O 1
ATOM 697 N N . PRO A 1 90 ? 8.252 -2.310 -16.966 1.00 88.25 90 PRO A N 1
ATOM 698 C CA . PRO A 1 90 ? 9.324 -3.013 -16.281 1.00 88.25 90 PRO A CA 1
ATOM 699 C C . PRO A 1 90 ? 10.567 -2.141 -16.093 1.00 88.25 90 PRO A C 1
ATOM 701 O O . PRO A 1 90 ? 11.263 -1.807 -17.045 1.00 88.25 90 PRO A O 1
ATOM 704 N N . ILE A 1 91 ? 10.899 -1.873 -14.830 1.00 88.00 91 ILE A N 1
ATOM 705 C CA . ILE A 1 91 ? 12.126 -1.186 -14.425 1.00 88.00 91 ILE A CA 1
ATOM 706 C C . ILE A 1 91 ? 13.240 -2.220 -14.207 1.00 88.00 91 ILE A C 1
ATOM 708 O O . ILE A 1 91 ? 13.177 -3.095 -13.335 1.00 88.00 91 ILE A O 1
ATOM 712 N N . ARG A 1 92 ? 14.319 -2.117 -14.978 1.00 89.00 92 ARG A N 1
ATOM 713 C CA . ARG A 1 92 ? 15.463 -3.041 -14.968 1.00 89.00 92 ARG A CA 1
ATOM 714 C C . ARG A 1 92 ? 16.611 -2.563 -14.093 1.00 89.00 92 ARG A C 1
ATOM 716 O O . ARG A 1 92 ? 17.460 -3.370 -13.708 1.00 89.00 92 ARG A O 1
ATOM 723 N N . SER A 1 93 ? 16.637 -1.293 -13.706 1.00 91.06 93 SER A N 1
ATOM 724 C CA . SER A 1 93 ? 17.711 -0.758 -12.870 1.00 91.06 93 SER A CA 1
ATOM 725 C C . SER A 1 93 ? 17.256 0.359 -11.938 1.00 91.06 93 SER A C 1
ATOM 727 O O . SER A 1 93 ? 16.223 0.990 -12.132 1.00 91.06 93 SER A O 1
ATOM 729 N N . ARG A 1 94 ? 18.081 0.647 -10.926 1.00 90.88 94 ARG A N 1
ATOM 730 C CA . ARG A 1 94 ? 17.863 1.799 -10.044 1.00 90.88 94 ARG A CA 1
ATOM 731 C C . ARG A 1 94 ? 17.944 3.129 -10.797 1.00 90.88 94 ARG A C 1
ATOM 733 O O . ARG A 1 94 ? 17.222 4.051 -10.443 1.00 90.88 94 ARG A O 1
ATOM 740 N N . LEU A 1 95 ? 18.810 3.221 -11.806 1.00 93.12 95 LEU A N 1
ATOM 741 C CA . LEU A 1 95 ? 18.931 4.414 -12.644 1.00 93.12 95 LEU A CA 1
ATOM 742 C C . LEU A 1 95 ? 17.640 4.656 -13.434 1.00 93.12 95 LEU A C 1
ATOM 744 O O . LEU A 1 95 ? 17.131 5.767 -13.487 1.00 93.12 95 LEU A O 1
ATOM 748 N N . GLU A 1 96 ? 17.064 3.591 -13.979 1.00 93.75 96 GLU A N 1
ATOM 749 C CA . GLU A 1 96 ? 15.777 3.645 -14.669 1.00 93.75 96 GLU A CA 1
ATOM 750 C C . GLU A 1 96 ? 14.631 4.009 -13.715 1.00 93.75 96 GLU A C 1
ATOM 752 O O . GLU A 1 96 ? 13.817 4.869 -14.042 1.00 93.75 96 GLU A O 1
ATOM 757 N N . ALA A 1 97 ? 14.631 3.476 -12.488 1.00 89.94 97 ALA A N 1
ATOM 758 C CA . ALA A 1 97 ? 13.680 3.884 -11.454 1.00 89.94 97 ALA A CA 1
ATOM 759 C C . ALA A 1 97 ? 13.759 5.388 -11.146 1.00 89.94 97 ALA A C 1
ATOM 761 O O . ALA A 1 97 ? 12.730 6.034 -10.978 1.00 89.94 97 ALA A O 1
ATOM 762 N N . GLN A 1 98 ? 14.968 5.960 -11.106 1.00 94.81 98 GLN A N 1
ATOM 763 C CA . GLN A 1 98 ? 15.166 7.396 -10.873 1.00 94.81 98 GLN A CA 1
ATOM 764 C C . GLN A 1 98 ? 14.591 8.267 -11.990 1.00 94.81 98 GLN A C 1
ATOM 766 O O . GLN A 1 98 ? 14.200 9.397 -11.719 1.00 94.81 98 GLN A O 1
ATOM 771 N N . MET A 1 99 ? 14.525 7.754 -13.219 1.00 92.00 99 MET A N 1
ATOM 772 C CA . MET A 1 99 ? 13.942 8.473 -14.351 1.00 92.00 99 MET A CA 1
ATOM 773 C C . MET A 1 99 ? 12.421 8.295 -14.429 1.00 92.00 99 MET A C 1
ATOM 775 O O . MET A 1 99 ? 11.707 9.254 -14.704 1.00 92.00 99 MET A O 1
ATOM 779 N N . ILE A 1 100 ? 11.918 7.087 -14.161 1.00 90.94 100 ILE A N 1
ATOM 780 C CA . ILE A 1 100 ? 10.503 6.734 -14.355 1.00 90.94 100 ILE A CA 1
ATOM 781 C C . ILE A 1 100 ? 9.650 7.106 -13.139 1.00 90.94 100 ILE A C 1
ATOM 783 O O . ILE A 1 100 ? 8.592 7.721 -13.279 1.00 90.94 100 ILE A O 1
ATOM 787 N N . CYS A 1 101 ? 10.097 6.757 -11.931 1.00 86.25 101 CYS A N 1
ATOM 788 C CA . CYS A 1 101 ? 9.259 6.849 -10.740 1.00 86.25 101 CYS A CA 1
ATOM 789 C C . CYS A 1 101 ? 8.825 8.271 -10.349 1.00 86.25 101 CYS A C 1
ATOM 791 O O . CYS A 1 101 ? 7.681 8.418 -9.915 1.00 86.25 101 CYS A O 1
ATOM 793 N N . PRO A 1 102 ? 9.644 9.331 -10.512 1.00 92.94 102 PRO A N 1
ATOM 794 C CA . PRO A 1 102 ? 9.175 10.695 -10.276 1.00 92.94 102 PRO A CA 1
ATOM 795 C C . PRO A 1 102 ? 7.977 11.074 -11.152 1.00 92.94 102 PRO A C 1
ATOM 797 O O . PRO A 1 102 ? 7.028 11.669 -10.651 1.00 92.94 102 PRO A O 1
ATOM 800 N N . GLY A 1 103 ? 7.993 10.683 -12.431 1.00 88.31 103 GLY A N 1
ATOM 801 C CA . GLY A 1 103 ? 6.879 10.916 -13.351 1.00 88.31 103 GLY A CA 1
ATOM 802 C C . GLY A 1 103 ? 5.662 10.048 -13.031 1.00 88.31 103 GLY A C 1
ATOM 803 O O . GLY A 1 103 ? 4.538 10.545 -13.025 1.00 88.31 103 GLY A O 1
ATOM 804 N N . ALA A 1 104 ? 5.883 8.776 -12.683 1.00 85.00 104 ALA A N 1
ATOM 805 C CA . ALA A 1 104 ? 4.814 7.845 -12.316 1.00 85.00 104 ALA A CA 1
ATOM 806 C C . ALA A 1 104 ? 4.007 8.306 -11.087 1.00 85.00 104 ALA A C 1
ATOM 808 O O . ALA A 1 104 ? 2.814 8.028 -10.991 1.00 85.00 104 ALA A O 1
ATOM 809 N N . CYS A 1 105 ? 4.629 9.043 -10.160 1.00 81.19 105 CYS A N 1
ATOM 810 C CA . CYS A 1 105 ? 3.936 9.585 -8.992 1.00 81.19 105 CYS A CA 1
ATOM 811 C C . CYS A 1 105 ? 3.038 10.799 -9.292 1.00 81.19 105 CYS A C 1
ATOM 813 O O . CYS A 1 105 ? 2.282 11.208 -8.407 1.00 81.19 105 CYS A O 1
ATOM 815 N N . GLY A 1 106 ? 3.079 11.375 -10.500 1.00 84.25 106 GLY A N 1
ATOM 816 C CA . GLY A 1 106 ? 2.249 12.518 -10.889 1.00 84.25 106 GLY A CA 1
ATOM 817 C C . GLY A 1 106 ? 2.394 13.704 -9.927 1.00 84.25 106 GLY A C 1
ATOM 818 O O . GLY A 1 106 ? 3.473 14.265 -9.778 1.00 84.25 106 GLY A O 1
ATOM 819 N N . ALA A 1 107 ? 1.301 14.078 -9.252 1.00 78.81 107 ALA A N 1
ATOM 820 C CA . ALA A 1 107 ? 1.291 15.142 -8.237 1.00 78.81 107 ALA A CA 1
ATOM 821 C C . ALA A 1 107 ? 1.904 14.731 -6.876 1.00 78.81 107 ALA A C 1
ATOM 823 O O . ALA A 1 107 ? 2.019 15.554 -5.967 1.00 78.81 107 ALA A O 1
ATOM 824 N N . GLY A 1 108 ? 2.243 13.453 -6.700 1.00 78.31 108 GLY A N 1
ATOM 825 C CA . GLY A 1 108 ? 2.924 12.921 -5.522 1.00 78.31 108 GLY A CA 1
ATOM 826 C C . GLY A 1 108 ? 4.445 13.022 -5.622 1.00 78.31 108 GLY A C 1
ATOM 827 O O . GLY A 1 108 ? 5.012 13.394 -6.642 1.00 78.31 108 GLY A O 1
ATOM 828 N N . THR A 1 109 ? 5.137 12.667 -4.542 1.00 86.12 109 THR A N 1
ATOM 829 C CA . THR A 1 109 ? 6.603 12.612 -4.492 1.00 86.12 109 THR A CA 1
ATOM 830 C C . THR A 1 109 ? 7.068 11.165 -4.426 1.00 86.12 109 THR A C 1
ATOM 832 O O . THR A 1 109 ? 6.688 10.438 -3.501 1.00 86.12 109 THR A O 1
ATOM 835 N N . TRP A 1 110 ? 7.921 10.764 -5.374 1.00 85.50 110 TRP A N 1
ATOM 836 C CA . TRP A 1 110 ? 8.626 9.488 -5.299 1.00 85.50 110 TRP A CA 1
ATOM 837 C C . TRP A 1 110 ? 9.524 9.462 -4.065 1.00 85.50 110 TRP A C 1
ATOM 839 O O . TRP A 1 110 ? 10.336 10.359 -3.840 1.00 85.50 110 TRP A O 1
ATOM 849 N N . ASP A 1 111 ? 9.370 8.430 -3.249 1.00 80.56 111 ASP A N 1
ATOM 850 C CA . ASP A 1 111 ? 10.030 8.328 -1.951 1.00 80.56 111 ASP A CA 1
ATOM 851 C C . ASP A 1 111 ? 11.385 7.596 -1.997 1.00 80.56 111 ASP A C 1
ATOM 853 O O . ASP A 1 111 ? 11.990 7.331 -0.954 1.00 80.56 111 ASP A O 1
ATOM 857 N N . GLY A 1 112 ? 11.845 7.261 -3.207 1.00 81.50 112 GLY A N 1
ATOM 858 C CA . GLY A 1 112 ? 13.083 6.534 -3.474 1.00 81.50 112 GLY A CA 1
ATOM 859 C C . GLY A 1 112 ? 12.940 5.009 -3.489 1.00 81.50 112 GLY A C 1
ATOM 860 O O . GLY A 1 112 ? 13.907 4.321 -3.830 1.00 81.50 112 GLY A O 1
ATOM 861 N N . SER A 1 113 ? 11.772 4.466 -3.138 1.00 79.00 113 SER A N 1
ATOM 862 C CA . SER A 1 113 ? 11.509 3.027 -3.169 1.00 79.00 113 SER A CA 1
ATOM 863 C C . SER A 1 113 ? 10.929 2.586 -4.511 1.00 79.00 113 SER A C 1
ATOM 865 O O . SER A 1 113 ? 10.115 3.274 -5.129 1.00 79.00 113 SER A O 1
ATOM 867 N N . TRP A 1 114 ? 11.381 1.431 -4.986 1.00 84.62 114 TRP A N 1
ATOM 868 C CA . TRP A 1 114 ? 10.836 0.775 -6.166 1.00 84.62 114 TRP A CA 1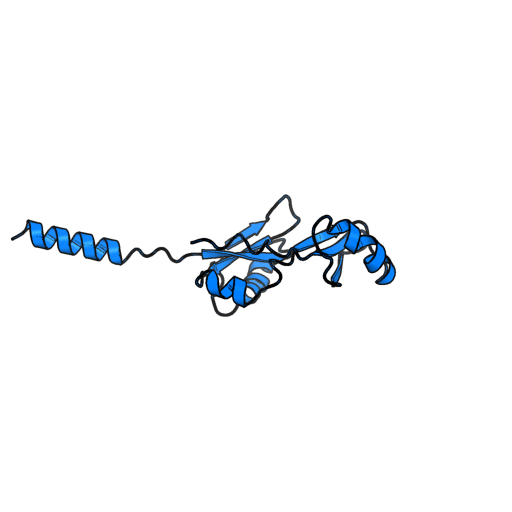
ATOM 869 C C . TRP A 1 114 ? 11.087 -0.730 -6.075 1.00 84.62 114 TRP A C 1
ATOM 871 O O . TRP A 1 114 ? 12.053 -1.163 -5.439 1.00 84.62 114 TRP A O 1
ATOM 881 N N . HIS A 1 115 ? 10.231 -1.531 -6.706 1.00 78.00 115 HIS A N 1
ATOM 882 C CA . HIS A 1 115 ? 10.339 -2.989 -6.677 1.00 78.00 115 HIS A CA 1
ATOM 883 C C . HIS A 1 115 ? 10.043 -3.598 -8.045 1.00 78.00 115 HIS A C 1
ATOM 885 O O . HIS A 1 115 ? 9.093 -3.204 -8.711 1.00 78.00 115 HIS A O 1
ATOM 891 N N . ARG A 1 116 ? 10.826 -4.603 -8.454 1.00 77.69 116 ARG A N 1
ATOM 892 C CA . ARG A 1 116 ? 10.483 -5.439 -9.614 1.00 77.69 116 ARG A CA 1
ATOM 893 C C . ARG A 1 116 ? 9.393 -6.432 -9.253 1.00 77.69 116 ARG A C 1
ATOM 895 O O . ARG A 1 116 ? 9.484 -7.105 -8.228 1.00 77.69 116 ARG A O 1
ATOM 902 N N . MET A 1 117 ? 8.426 -6.574 -10.146 1.00 63.09 117 MET A N 1
ATOM 903 C CA . MET A 1 117 ? 7.322 -7.516 -10.040 1.00 63.09 117 MET A CA 1
ATOM 904 C C . MET A 1 117 ? 7.373 -8.497 -11.204 1.00 63.09 117 MET A C 1
ATOM 906 O O . MET A 1 117 ? 6.732 -8.319 -12.238 1.00 63.09 117 MET A O 1
ATOM 910 N N . GLY A 1 118 ? 8.181 -9.541 -11.043 1.00 64.31 118 GLY A N 1
ATOM 911 C CA . GLY A 1 118 ? 8.436 -10.490 -12.123 1.00 64.31 118 GLY A CA 1
ATOM 912 C C . GLY A 1 118 ? 9.264 -9.874 -13.254 1.00 64.31 118 GLY A C 1
ATOM 913 O O . GLY A 1 118 ? 10.121 -9.023 -13.011 1.00 64.31 118 GLY A O 1
ATOM 914 N N . ARG A 1 119 ? 9.055 -10.357 -14.486 1.00 71.38 119 ARG A N 1
ATOM 915 C CA . ARG A 1 119 ? 9.828 -9.920 -15.664 1.00 71.38 119 ARG A CA 1
ATOM 916 C C . ARG A 1 119 ? 9.294 -8.643 -16.307 1.00 71.38 119 ARG A C 1
ATOM 918 O O . ARG A 1 119 ? 10.086 -7.896 -16.873 1.00 71.38 119 ARG A O 1
ATOM 925 N N . ASP A 1 120 ? 7.996 -8.389 -16.167 1.00 75.81 120 ASP A N 1
ATOM 926 C CA . ASP A 1 120 ? 7.296 -7.446 -17.044 1.00 75.81 120 ASP A CA 1
ATOM 927 C C . ASP A 1 120 ? 6.685 -6.252 -16.308 1.00 75.81 120 ASP A C 1
ATOM 929 O O . ASP A 1 120 ? 6.017 -5.438 -16.930 1.00 75.81 120 ASP A O 1
ATOM 933 N N . ARG A 1 121 ? 6.884 -6.127 -14.990 1.00 75.62 121 ARG A N 1
ATOM 934 C CA . ARG A 1 121 ? 6.308 -5.030 -14.200 1.00 75.62 121 ARG A CA 1
ATOM 935 C C . ARG A 1 121 ? 7.251 -4.545 -13.111 1.00 75.62 121 ARG A C 1
ATOM 937 O O . ARG A 1 121 ? 8.107 -5.290 -12.623 1.00 75.62 121 ARG A O 1
ATOM 944 N N . ALA A 1 122 ? 7.065 -3.301 -12.693 1.00 81.94 122 ALA A N 1
ATOM 945 C CA . ALA A 1 122 ? 7.689 -2.745 -11.501 1.00 81.94 122 ALA A CA 1
ATOM 946 C C . ALA A 1 122 ? 6.715 -1.828 -10.752 1.00 81.94 122 ALA A C 1
ATOM 948 O O . ALA A 1 122 ? 5.657 -1.482 -11.267 1.00 81.94 122 ALA A O 1
ATOM 949 N N . THR A 1 123 ? 7.054 -1.464 -9.518 1.00 79.00 123 THR A N 1
ATOM 950 C CA . THR A 1 123 ? 6.313 -0.475 -8.732 1.00 79.00 123 THR A CA 1
ATOM 951 C C . THR A 1 123 ? 7.212 0.642 -8.244 1.00 79.00 123 THR A C 1
ATOM 953 O O . THR A 1 123 ? 8.382 0.410 -7.943 1.00 79.00 123 THR A O 1
ATOM 956 N N . CYS A 1 124 ? 6.640 1.835 -8.108 1.00 80.19 124 CYS A N 1
ATOM 957 C CA . CYS A 1 124 ? 7.262 3.024 -7.536 1.00 80.19 124 CYS A CA 1
ATOM 958 C C . CYS A 1 124 ? 6.526 3.437 -6.256 1.00 80.19 124 CYS A C 1
ATOM 960 O O . CYS A 1 124 ? 5.302 3.559 -6.263 1.00 80.19 124 CYS A O 1
ATOM 962 N N . GLY A 1 125 ? 7.246 3.668 -5.157 1.00 78.38 125 GLY A N 1
ATOM 963 C CA . GLY A 1 125 ? 6.660 4.164 -3.911 1.00 78.38 125 GLY A CA 1
ATOM 964 C C . GLY A 1 125 ? 6.412 5.668 -3.961 1.00 78.38 125 GLY A C 1
ATOM 965 O O . GLY A 1 125 ? 7.343 6.472 -4.006 1.00 78.38 125 GLY A O 1
ATOM 966 N N . CYS A 1 126 ? 5.147 6.060 -3.935 1.00 78.81 126 CYS A N 1
ATOM 967 C CA . CYS A 1 126 ? 4.711 7.445 -3.989 1.00 78.81 126 CYS A CA 1
ATOM 968 C C . CYS A 1 126 ? 4.166 7.889 -2.632 1.00 78.81 126 CYS A C 1
ATOM 970 O O . CYS A 1 126 ? 3.479 7.144 -1.929 1.00 78.81 126 CYS A O 1
ATOM 972 N N . SER A 1 127 ? 4.479 9.127 -2.264 1.00 77.44 127 SER A N 1
ATOM 973 C CA . SER A 1 127 ? 3.991 9.778 -1.052 1.00 77.44 127 SER A CA 1
ATOM 974 C C . SER A 1 127 ? 3.297 11.087 -1.407 1.00 77.44 127 SER A C 1
ATOM 976 O O . SER A 1 127 ? 3.823 11.881 -2.186 1.00 77.44 127 SER A O 1
ATOM 978 N N . TRP A 1 128 ? 2.128 11.333 -0.820 1.00 72.38 128 TRP A N 1
ATOM 979 C CA . TRP A 1 128 ? 1.445 12.620 -0.913 1.00 72.38 128 TRP A CA 1
ATOM 980 C C . TRP A 1 128 ? 1.450 13.262 0.459 1.00 72.38 128 TRP A C 1
ATOM 982 O O . TRP A 1 128 ? 0.919 12.709 1.424 1.00 72.38 128 TRP A O 1
ATOM 992 N N . ARG A 1 129 ? 2.021 14.463 0.544 1.00 59.22 129 ARG A N 1
ATOM 993 C CA . ARG A 1 129 ? 1.769 15.304 1.709 1.00 59.22 129 ARG A CA 1
ATOM 994 C C . ARG A 1 129 ? 0.301 15.693 1.655 1.00 59.22 129 ARG A C 1
ATOM 996 O O . ARG A 1 129 ? -0.113 16.357 0.708 1.00 59.22 129 ARG A O 1
ATOM 1003 N N . TYR A 1 130 ? -0.473 15.293 2.660 1.00 47.53 130 TYR A N 1
ATOM 1004 C CA . TYR A 1 130 ? -1.781 15.900 2.858 1.00 47.53 130 TYR A CA 1
ATOM 1005 C C . TYR A 1 130 ? -1.598 17.424 2.929 1.00 47.53 130 TYR A C 1
ATOM 1007 O O . TYR A 1 130 ? -0.676 17.884 3.620 1.00 47.53 130 TYR A O 1
ATOM 1015 N N . PRO A 1 131 ? -2.421 18.221 2.226 1.00 46.16 131 PRO A N 1
ATOM 1016 C CA . PRO A 1 131 ? -2.460 19.650 2.482 1.00 46.16 131 PRO A CA 1
ATOM 1017 C C . PRO A 1 131 ? -2.765 19.851 3.971 1.00 46.16 131 PRO A C 1
ATOM 1019 O O . PRO A 1 131 ? -3.624 19.173 4.536 1.00 46.16 131 PRO A O 1
ATOM 1022 N N . ARG A 1 132 ? -2.034 20.766 4.620 1.00 46.34 132 ARG A N 1
ATOM 1023 C CA . ARG A 1 132 ? -2.141 21.042 6.067 1.00 46.34 132 ARG A CA 1
ATOM 1024 C C . ARG A 1 132 ? -3.544 21.484 6.522 1.00 46.34 132 ARG A C 1
ATOM 1026 O O . ARG A 1 132 ? -3.769 21.599 7.717 1.00 46.34 132 ARG A O 1
ATOM 1033 N N . GLU A 1 133 ? -4.468 21.714 5.595 1.00 42.53 133 GLU A N 1
ATOM 1034 C CA . GLU A 1 133 ? -5.797 22.284 5.837 1.00 42.53 133 GLU A CA 1
ATOM 1035 C C . GLU A 1 133 ? -6.886 21.247 6.148 1.00 42.53 133 GLU A C 1
ATOM 1037 O O . GLU A 1 133 ? -7.946 21.614 6.642 1.00 42.53 133 GLU A O 1
ATOM 1042 N N . PHE A 1 134 ? -6.637 19.949 5.946 1.00 40.88 134 PHE A N 1
ATOM 1043 C CA . PHE A 1 134 ? -7.578 18.904 6.363 1.00 40.88 134 PHE A CA 1
ATOM 1044 C C . PHE A 1 134 ? -7.25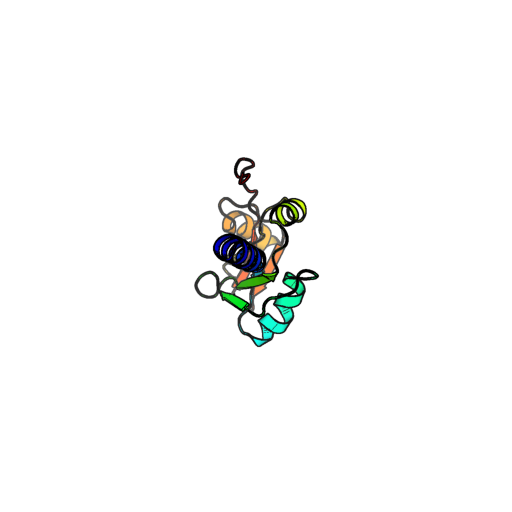0 18.411 7.776 1.00 40.88 134 PHE A C 1
ATOM 1046 O O . PHE A 1 134 ? -6.726 17.317 7.986 1.00 40.88 134 PHE A O 1
ATOM 1053 N N . HIS A 1 135 ? -7.551 19.246 8.767 1.00 36.94 135 HIS A N 1
ATOM 1054 C CA . HIS A 1 135 ? -7.809 18.778 10.126 1.00 36.94 135 HIS A CA 1
ATOM 1055 C C . HIS A 1 135 ? -9.320 18.571 10.263 1.00 36.94 135 HIS A C 1
ATOM 1057 O O . HIS A 1 135 ? -10.061 19.552 10.212 1.00 36.94 135 HIS A O 1
ATOM 1063 N N . PRO A 1 136 ? -9.813 17.325 10.387 1.00 36.72 136 PRO A N 1
ATOM 1064 C CA . PRO A 1 136 ? -11.193 17.116 10.788 1.00 36.72 136 PRO A CA 1
ATOM 1065 C C . PRO A 1 136 ? -11.355 17.613 12.231 1.00 36.72 136 PRO A C 1
ATOM 1067 O O . PRO A 1 136 ? -10.626 17.179 13.125 1.00 36.72 136 PRO A O 1
ATOM 1070 N N . ILE A 1 137 ? -12.271 18.566 12.393 1.00 38.03 137 ILE A N 1
ATOM 1071 C CA . ILE A 1 137 ? -12.804 19.078 13.665 1.00 38.03 137 ILE A CA 1
ATOM 1072 C C . ILE A 1 137 ? -13.378 17.947 14.523 1.00 38.03 137 ILE A C 1
ATOM 1074 O O . ILE A 1 137 ? -14.003 17.026 13.943 1.00 38.03 137 ILE A O 1
#

Radius of gyration: 20.94 Å; chains: 1; bounding box: 61×39×57 Å